Protein AF-A0A4Y7TWC6-F1 (afdb_monomer)

Organism: Coprinellus micaceus (NCBI:txid71717)

Nearest PDB structures (foldseek):
  6ey7-assembly3_C  TM=3.093E-01  e=2.293E-01  Human herpesvirus 5 strain AD169
  7kse-assembly1_A  TM=2.999E-01  e=1.155E+00  Eastern chimpanzee simian foamy virus
  7o24-assembly1_B  TM=1.996E-01  e=4.705E-01  White-tufted-ear marmoset simian foamy virus
  4fcy-assembly1_A  TM=2.490E-01  e=1.559E+00  Muvirus mu
  4ax7-assembly4_D  TM=3.060E-01  e=4.581E+00  Trichoderma reesei

Radius of gyration: 15.98 Å; Cα contacts (8 Å, |Δi|>4): 206; chains: 1; bounding box: 44×40×41 Å

Mean predicted aligned error: 9.39 Å

Foldseek 3Di:
DVLLVDQADDPVLVVLLVVLVPDPDPPCVSCVVSVLVVVCVLLDPPQQKDKDWDDQPDPCCVVDVFDKTKIFMAGNVLRATLEMEIDGDPVLLVPPVSLVVSVVSVVVSCVVRVVRHPDLAYEYQADDDDDDDDDDDDPRHPDHHPDDCNDSVVSVVSSVSSVVSVVSVVD

pLDDT: mean 74.88, std 15.6, range [33.19, 94.44]

Secondary structure (DSSP, 8-state):
-GGGT-SS--HHHHHHHHHHHTS---HHHHHHHHHHHHHHHHH-SSTTEEEEEE----GGGGT-----EEEEEEETTTTEEEEEEEE--GGGTT-HHHHHHHHHHHHHHHHHHHTT--SS----S-----S---------------S-TTSHHHHHHHHHHHHHHHHHH--

Solvent-accessible surface area (backbone atoms only — not comparable to full-atom values): 10456 Å² total; per-residue (Å²): 101,66,48,80,76,50,94,64,78,56,68,73,56,57,52,50,49,58,62,35,73,75,46,96,60,58,71,65,70,45,49,49,64,50,50,52,52,49,50,49,47,60,62,20,87,57,74,59,43,48,81,41,84,48,80,83,87,58,80,58,60,81,78,44,87,71,74,68,52,36,40,36,31,25,36,55,87,78,72,25,50,61,38,47,42,81,44,69,58,80,78,37,76,82,33,71,66,51,45,54,50,50,46,50,53,50,50,55,50,44,65,69,44,48,87,56,31,82,56,95,57,53,56,48,70,66,41,86,92,87,85,84,90,82,93,86,79,82,92,52,76,76,56,75,31,82,53,59,63,89,39,70,68,22,40,55,50,51,44,53,51,53,50,52,48,56,57,66,74,73,110

Sequence (171 aa):
MPFLTDDAWPAGLTTIFEANRSKSLDFENEYRGVYDKLLNYCFGPDFAFYVALQTPLTTQYLEDPDPIVFFAVFDSTSCKPVFFVQVKWDSDVDNAMSRHRADNQVRDQYDIMLEDCPLPRLWDPQAVPHSGWEDFTPTHLEGEWNTDILSQQGFDKMKEVVNDIVNSTRG

Structure (mmCIF, N/CA/C/O backbone):
data_AF-A0A4Y7TWC6-F1
#
_entry.id   AF-A0A4Y7TWC6-F1
#
loop_
_atom_site.group_PDB
_atom_site.id
_atom_site.type_symbol
_atom_site.label_atom_id
_atom_site.label_alt_id
_atom_site.label_comp_id
_atom_site.label_asym_id
_atom_site.label_entity_id
_atom_site.label_seq_id
_atom_site.pdbx_PDB_ins_code
_atom_site.Cartn_x
_atom_site.Cartn_y
_atom_site.Cartn_z
_atom_site.occupancy
_atom_site.B_iso_or_equiv
_atom_site.auth_seq_id
_atom_site.auth_comp_id
_atom_site.auth_asym_id
_atom_site.auth_atom_id
_atom_site.pdbx_PDB_model_num
ATOM 1 N N . MET A 1 1 ? -14.311 -9.702 5.230 1.00 77.88 1 MET A N 1
ATOM 2 C CA . MET A 1 1 ? -13.038 -9.404 4.538 1.00 77.88 1 MET A CA 1
ATOM 3 C C . MET A 1 1 ? -12.307 -10.696 4.125 1.00 77.88 1 MET A C 1
ATOM 5 O O . MET A 1 1 ? -11.705 -11.325 4.988 1.00 77.88 1 MET A O 1
ATOM 9 N N . PRO A 1 2 ? -12.396 -11.121 2.845 1.00 75.62 2 PRO A N 1
ATOM 10 C CA . PRO A 1 2 ? -11.814 -12.379 2.329 1.00 75.62 2 PRO A CA 1
ATOM 11 C C . PRO A 1 2 ? -10.294 -12.507 2.509 1.00 75.62 2 PRO A C 1
ATOM 13 O O . PRO A 1 2 ? -9.800 -13.568 2.873 1.00 75.62 2 PRO A O 1
ATOM 16 N N . PHE A 1 3 ? -9.569 -11.395 2.374 1.00 87.31 3 PHE A N 1
ATOM 17 C CA . PHE A 1 3 ? -8.111 -11.355 2.490 1.00 87.31 3 PHE A CA 1
ATOM 18 C C . PHE A 1 3 ? -7.557 -11.961 3.794 1.00 87.31 3 PHE A C 1
ATOM 20 O O . PHE A 1 3 ? -6.540 -12.651 3.777 1.00 87.31 3 PHE A O 1
ATOM 27 N N . LEU A 1 4 ? -8.242 -11.759 4.927 1.00 85.19 4 LEU A N 1
ATOM 28 C CA . LEU A 1 4 ? -7.802 -12.288 6.225 1.00 85.19 4 LEU A CA 1
ATOM 29 C C . LEU A 1 4 ? -7.920 -13.819 6.328 1.00 85.19 4 LEU A C 1
ATOM 31 O O . LEU A 1 4 ? -7.287 -14.413 7.198 1.00 85.19 4 LEU A O 1
ATOM 35 N N . THR A 1 5 ? -8.721 -14.450 5.465 1.00 89.94 5 THR A N 1
ATOM 36 C CA . THR A 1 5 ? -8.931 -15.906 5.439 1.00 89.94 5 THR A CA 1
ATOM 37 C C . THR A 1 5 ? -8.160 -16.624 4.337 1.00 89.94 5 THR A C 1
ATOM 39 O O . THR A 1 5 ? -8.065 -17.846 4.384 1.00 89.94 5 THR A O 1
ATOM 42 N N . ASP A 1 6 ? -7.631 -15.894 3.357 1.00 91.88 6 ASP A N 1
ATOM 43 C CA . ASP A 1 6 ? -6.875 -16.469 2.243 1.00 91.88 6 ASP A CA 1
ATOM 44 C C . ASP A 1 6 ? -5.430 -16.772 2.660 1.00 91.88 6 ASP A C 1
ATOM 46 O O . ASP A 1 6 ? -4.888 -16.088 3.519 1.00 91.88 6 ASP A O 1
ATOM 50 N N . ASP A 1 7 ? -4.769 -17.760 2.051 1.00 94.44 7 ASP A N 1
ATOM 51 C CA . ASP A 1 7 ? -3.395 -18.168 2.419 1.00 94.44 7 ASP A CA 1
ATOM 52 C C . ASP A 1 7 ? -2.308 -17.644 1.463 1.00 94.44 7 ASP A C 1
ATOM 54 O O . ASP A 1 7 ? -1.116 -17.758 1.748 1.00 94.44 7 ASP A O 1
ATOM 58 N N . ALA A 1 8 ? -2.704 -17.047 0.339 1.00 94.06 8 ALA A N 1
ATOM 59 C CA . ALA A 1 8 ? -1.807 -16.443 -0.642 1.00 94.06 8 ALA A CA 1
ATOM 60 C C . ALA A 1 8 ? -2.536 -15.371 -1.467 1.00 94.06 8 ALA A C 1
ATOM 62 O O . ALA A 1 8 ? -3.767 -15.262 -1.431 1.00 94.06 8 ALA A O 1
ATOM 63 N N . TRP A 1 9 ? -1.784 -14.611 -2.270 1.00 93.19 9 TRP A N 1
ATOM 64 C CA . TRP A 1 9 ? -2.376 -13.720 -3.266 1.00 93.19 9 TRP A CA 1
ATOM 65 C C . TRP A 1 9 ? -3.252 -14.501 -4.261 1.00 93.19 9 TRP A C 1
ATOM 67 O O . TRP A 1 9 ? -2.836 -15.558 -4.748 1.00 93.19 9 TRP A O 1
ATOM 77 N N . PRO A 1 10 ? -4.440 -13.989 -4.637 1.00 93.06 10 PRO A N 1
ATOM 78 C CA . PRO A 1 10 ? -5.240 -14.603 -5.684 1.00 93.06 10 PRO A CA 1
ATOM 79 C C . PRO A 1 10 ? -4.457 -14.606 -6.992 1.00 93.06 10 PRO A C 1
ATOM 81 O O . PRO A 1 10 ? -3.939 -13.567 -7.397 1.00 93.06 10 PRO A O 1
ATOM 84 N N . ALA A 1 11 ? -4.455 -15.729 -7.713 1.00 91.75 11 ALA A N 1
ATOM 85 C CA . ALA A 1 11 ? -3.732 -15.842 -8.984 1.00 91.75 11 ALA A CA 1
ATOM 86 C C . ALA A 1 11 ? -4.083 -14.708 -9.968 1.00 91.75 11 ALA A C 1
ATOM 88 O O . ALA A 1 11 ? -3.211 -14.164 -10.638 1.00 91.75 11 ALA A O 1
ATOM 89 N N . GLY A 1 12 ? -5.356 -14.294 -10.001 1.00 90.25 12 GLY A N 1
ATOM 90 C CA . GLY A 1 12 ? -5.808 -13.187 -10.844 1.00 90.25 12 GLY A CA 1
ATOM 91 C C . GLY A 1 12 ? -5.192 -11.830 -10.486 1.00 90.25 12 GLY A C 1
ATOM 92 O O . GLY A 1 12 ? -5.049 -10.995 -11.373 1.00 90.25 12 GLY A O 1
ATOM 93 N N . LEU A 1 13 ? -4.814 -11.603 -9.224 1.00 89.62 13 LEU A N 1
ATOM 94 C CA . LEU A 1 13 ? -4.099 -10.396 -8.813 1.00 89.62 13 LEU A CA 1
ATOM 95 C C . LEU A 1 13 ? -2.677 -10.412 -9.389 1.00 89.62 13 LEU A C 1
ATOM 97 O O . LEU A 1 13 ? -2.294 -9.478 -10.089 1.00 89.62 13 LEU A O 1
ATOM 101 N N . THR A 1 14 ? -1.938 -11.504 -9.188 1.00 88.31 14 THR A N 1
ATOM 102 C CA . THR A 1 14 ? -0.564 -11.662 -9.689 1.00 88.31 14 THR A CA 1
ATOM 103 C C . THR A 1 14 ? -0.502 -11.547 -11.215 1.00 88.31 14 THR A C 1
ATOM 105 O O . THR A 1 14 ? 0.304 -10.787 -11.746 1.00 88.31 14 THR A O 1
ATOM 108 N N . THR A 1 15 ? -1.436 -12.189 -11.930 1.00 90.25 15 THR A N 1
ATOM 109 C CA . THR A 1 15 ? -1.544 -12.086 -13.397 1.00 90.25 15 THR A CA 1
ATOM 110 C C . THR A 1 15 ? -1.755 -10.646 -13.872 1.00 90.25 15 THR A C 1
ATOM 112 O O . THR A 1 15 ? -1.249 -10.263 -14.924 1.00 90.25 15 THR A O 1
ATOM 115 N N . ILE A 1 16 ? -2.500 -9.824 -13.127 1.00 88.94 16 ILE A N 1
ATOM 116 C CA . ILE A 1 16 ? -2.742 -8.423 -13.498 1.00 88.94 16 ILE A CA 1
ATOM 117 C C . ILE A 1 16 ? -1.476 -7.578 -13.337 1.00 88.94 16 ILE A C 1
ATOM 119 O O . ILE A 1 16 ? -1.220 -6.726 -14.190 1.00 88.94 16 ILE A O 1
ATOM 123 N N . PHE A 1 17 ? -0.682 -7.812 -12.291 1.00 88.06 17 PHE A N 1
ATOM 124 C CA . PH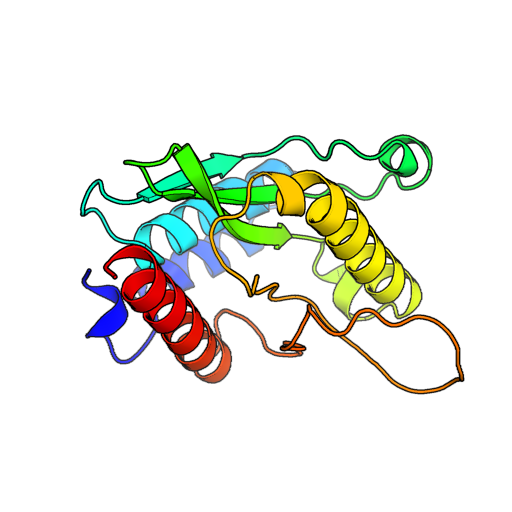E A 1 17 ? 0.607 -7.138 -12.119 1.00 88.06 17 PHE A CA 1
ATOM 125 C C . PHE A 1 17 ? 1.578 -7.506 -13.249 1.00 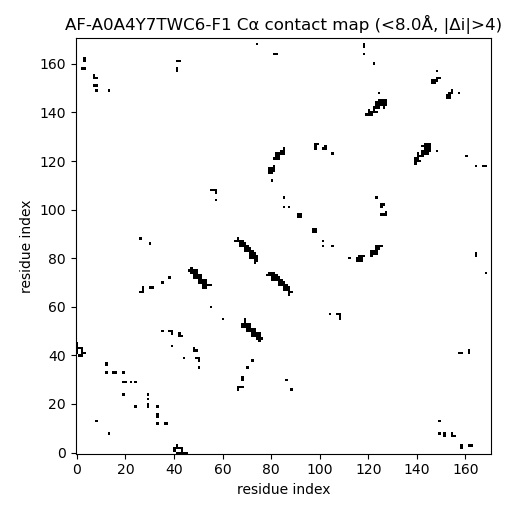88.06 17 PHE A C 1
ATOM 127 O O . PHE A 1 17 ? 2.129 -6.620 -13.899 1.00 88.06 17 PHE A O 1
ATOM 134 N N . GLU A 1 18 ? 1.710 -8.794 -13.569 1.00 86.62 18 GLU A N 1
ATOM 135 C CA . GLU A 1 18 ? 2.550 -9.271 -14.679 1.00 86.62 18 GLU A CA 1
ATOM 136 C C . GLU A 1 18 ? 2.095 -8.715 -16.044 1.00 86.62 18 GLU A C 1
ATOM 138 O O . GLU A 1 18 ? 2.902 -8.268 -16.867 1.00 86.62 18 GLU A O 1
ATOM 143 N N . ALA A 1 19 ? 0.783 -8.687 -16.290 1.00 86.75 19 ALA A N 1
ATOM 144 C CA . ALA A 1 19 ? 0.215 -8.168 -17.531 1.00 86.75 19 ALA A CA 1
ATOM 145 C C . ALA A 1 19 ? 0.352 -6.643 -17.681 1.00 86.75 19 ALA A C 1
ATOM 147 O O . ALA A 1 19 ? 0.329 -6.156 -18.811 1.00 86.75 19 ALA A O 1
ATOM 148 N N . ASN A 1 20 ? 0.458 -5.882 -16.586 1.00 84.00 20 ASN A N 1
ATO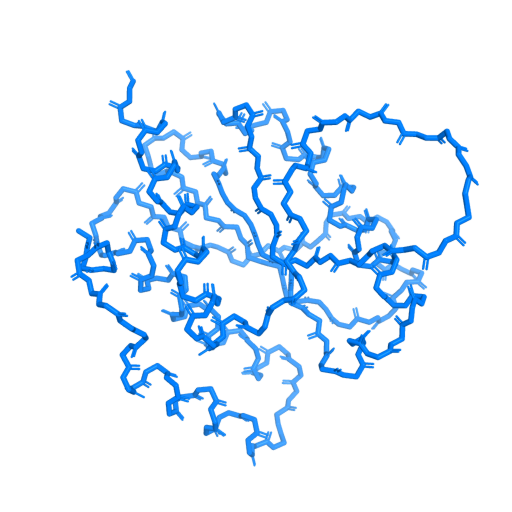M 149 C CA . ASN A 1 20 ? 0.717 -4.440 -16.653 1.00 84.00 20 ASN A CA 1
ATOM 150 C C . ASN A 1 20 ? 2.204 -4.138 -16.831 1.00 84.00 20 ASN A C 1
ATOM 152 O O . ASN A 1 20 ? 2.524 -3.380 -17.739 1.00 84.00 20 ASN A O 1
ATOM 156 N N . ARG A 1 21 ? 3.099 -4.820 -16.100 1.00 81.31 21 ARG A N 1
ATOM 157 C CA . ARG A 1 21 ? 4.562 -4.684 -16.263 1.00 81.31 21 ARG A CA 1
ATOM 158 C C . ARG A 1 21 ? 5.054 -4.988 -17.683 1.00 81.31 21 ARG A C 1
ATOM 160 O O . ARG A 1 21 ? 6.071 -4.475 -18.131 1.00 81.31 21 ARG A O 1
ATOM 167 N N . SER A 1 22 ? 4.345 -5.852 -18.414 1.00 79.12 22 SER A N 1
ATOM 168 C CA . SER A 1 22 ? 4.678 -6.180 -19.811 1.00 79.12 22 SER A CA 1
ATOM 169 C C . SER A 1 22 ? 4.221 -5.130 -20.832 1.00 79.12 22 SER A C 1
ATOM 171 O O . SER A 1 22 ? 4.556 -5.240 -22.015 1.00 79.12 22 SER A O 1
ATOM 173 N N . LYS A 1 23 ? 3.468 -4.108 -20.412 1.00 80.88 23 LYS A N 1
ATOM 174 C CA . LYS A 1 23 ? 3.025 -3.006 -21.270 1.00 80.88 23 LYS A CA 1
ATOM 175 C C . LYS A 1 23 ? 3.897 -1.780 -21.019 1.00 80.88 23 LYS A C 1
ATOM 177 O O . LYS A 1 23 ? 4.138 -1.410 -19.883 1.00 80.88 23 LYS A O 1
ATOM 182 N N . SER A 1 24 ? 4.295 -1.093 -22.087 1.00 73.31 24 SER A N 1
ATOM 183 C CA . SER A 1 24 ? 4.908 0.235 -21.975 1.00 73.31 24 SER A CA 1
ATOM 184 C C . SER A 1 24 ? 3.803 1.276 -21.770 1.00 73.31 24 SER A C 1
ATOM 186 O O . SER A 1 24 ? 3.311 1.873 -22.728 1.00 73.31 24 SER A O 1
ATOM 188 N N . LEU A 1 25 ? 3.344 1.399 -20.527 1.00 74.25 25 LEU A N 1
ATOM 189 C CA . LEU A 1 25 ? 2.444 2.460 -20.079 1.00 74.25 25 LEU A CA 1
ATOM 190 C C . LEU A 1 25 ? 3.266 3.600 -19.465 1.00 74.25 25 LEU A C 1
ATOM 192 O O . LEU A 1 25 ? 4.461 3.451 -19.212 1.00 74.25 25 LEU A O 1
ATOM 196 N N . ASP A 1 26 ? 2.638 4.756 -19.258 1.00 80.25 26 ASP A N 1
ATOM 197 C CA . ASP A 1 26 ? 3.209 5.741 -18.341 1.00 80.25 26 ASP A CA 1
ATOM 198 C C . ASP A 1 26 ? 3.085 5.244 -16.888 1.00 80.25 26 ASP A C 1
ATOM 200 O O . ASP A 1 26 ? 2.305 4.336 -16.585 1.00 80.25 26 ASP A O 1
ATOM 204 N N . PHE A 1 27 ? 3.876 5.842 -15.994 1.00 73.31 27 PHE A N 1
ATOM 205 C CA . PHE A 1 27 ? 3.970 5.427 -14.595 1.00 73.31 27 PHE A CA 1
ATOM 206 C C . PHE A 1 27 ? 2.604 5.341 -13.907 1.00 73.31 27 PHE A C 1
ATOM 208 O O . PHE A 1 27 ? 2.261 4.337 -13.286 1.00 73.31 27 PHE A O 1
ATOM 215 N N . GLU A 1 28 ? 1.797 6.397 -14.029 1.00 74.31 28 GLU A N 1
ATOM 216 C CA . GLU A 1 28 ? 0.512 6.450 -13.344 1.00 74.31 28 GLU A CA 1
ATOM 217 C C . GLU A 1 28 ? -0.398 5.320 -13.834 1.00 74.31 28 GLU A C 1
ATOM 219 O O . GLU A 1 28 ? -0.989 4.622 -13.015 1.00 74.31 28 GLU A O 1
ATOM 224 N N . ASN A 1 29 ? -0.471 5.062 -15.142 1.00 77.00 29 ASN A N 1
ATOM 225 C CA . ASN A 1 29 ? -1.319 3.996 -15.666 1.00 77.00 29 ASN A CA 1
ATOM 226 C C . ASN A 1 29 ? -0.797 2.589 -15.337 1.00 77.00 29 ASN A C 1
ATOM 228 O O . ASN A 1 29 ? -1.611 1.677 -15.178 1.00 77.00 29 ASN A O 1
ATOM 232 N N . GLU A 1 30 ? 0.520 2.404 -15.219 1.00 79.88 30 GLU A N 1
ATOM 233 C CA . GLU A 1 30 ? 1.121 1.119 -14.847 1.00 79.88 30 GLU A CA 1
ATOM 234 C C . GLU A 1 30 ? 0.768 0.726 -13.407 1.00 79.88 30 GLU A C 1
ATOM 236 O O . GLU A 1 30 ? 0.316 -0.396 -13.156 1.00 79.88 30 GLU A O 1
ATOM 241 N N . TYR A 1 31 ? 0.914 1.663 -12.468 1.00 82.38 31 TYR A N 1
ATOM 242 C CA . TYR A 1 31 ? 0.812 1.369 -11.041 1.00 82.38 31 TYR A CA 1
ATOM 243 C C . TYR A 1 31 ? -0.574 1.655 -10.459 1.00 82.38 31 TYR A C 1
ATOM 245 O O . TYR A 1 31 ? -1.036 0.926 -9.579 1.00 82.38 31 TYR A O 1
ATOM 253 N N . ARG A 1 32 ? -1.303 2.657 -10.963 1.00 85.19 32 ARG A N 1
ATOM 254 C CA . ARG A 1 32 ? -2.570 3.082 -10.352 1.00 85.19 32 ARG A CA 1
ATOM 255 C C . ARG A 1 32 ? -3.617 1.975 -10.345 1.00 85.19 32 ARG A C 1
ATOM 257 O O . ARG A 1 32 ? -4.200 1.682 -9.307 1.00 85.19 32 ARG A O 1
ATOM 264 N N . GLY A 1 33 ? -3.861 1.348 -11.494 1.00 86.62 33 GLY A N 1
ATOM 265 C CA . GLY A 1 33 ? -4.918 0.340 -11.610 1.00 86.62 33 GLY A CA 1
ATOM 266 C C . GLY A 1 33 ? -4.632 -0.930 -10.806 1.00 86.62 33 GLY A C 1
ATOM 267 O O . GLY A 1 33 ? -5.549 -1.536 -10.251 1.00 86.62 33 GLY A O 1
ATOM 268 N N . VAL A 1 34 ? -3.364 -1.342 -10.732 1.00 89.50 34 VAL A N 1
ATOM 269 C CA . VAL A 1 34 ? -2.977 -2.585 -10.050 1.00 89.50 34 VAL A CA 1
ATOM 270 C C . VAL A 1 34 ? -2.938 -2.417 -8.533 1.00 89.50 34 VAL A C 1
ATOM 272 O O . VAL A 1 34 ? -3.440 -3.289 -7.822 1.00 89.50 34 VAL A O 1
ATOM 275 N N . TYR A 1 35 ? -2.447 -1.276 -8.036 1.00 90.19 35 TYR A N 1
ATOM 276 C CA . TYR A 1 35 ? -2.430 -0.975 -6.603 1.00 90.19 35 TYR A CA 1
ATOM 277 C C . TYR A 1 35 ? -3.817 -0.638 -6.057 1.00 90.19 35 TYR A C 1
ATOM 279 O O . TYR A 1 35 ? -4.156 -1.108 -4.974 1.00 90.19 35 TYR A O 1
ATOM 287 N N . ASP A 1 36 ? -4.664 0.067 -6.815 1.00 89.75 36 ASP A N 1
ATOM 288 C CA . ASP A 1 36 ? -6.071 0.257 -6.441 1.00 89.75 36 ASP A CA 1
ATOM 289 C C . ASP A 1 36 ? -6.761 -1.099 -6.222 1.00 89.75 36 ASP A C 1
ATOM 291 O O . ASP A 1 36 ? -7.390 -1.340 -5.191 1.00 89.75 36 ASP A O 1
ATOM 295 N N . LYS A 1 37 ? -6.560 -2.047 -7.144 1.00 90.62 37 LYS A N 1
ATOM 296 C CA . LYS A 1 37 ? -7.143 -3.387 -7.036 1.00 90.62 37 LYS A CA 1
ATOM 297 C C . LYS A 1 37 ? -6.574 -4.200 -5.871 1.00 90.62 37 LYS A C 1
ATOM 299 O O . LYS A 1 37 ? -7.333 -4.913 -5.215 1.00 90.62 37 LYS A O 1
ATOM 304 N N . LEU A 1 38 ? -5.270 -4.094 -5.614 1.00 91.81 38 LEU A N 1
ATOM 305 C CA . LEU A 1 38 ? -4.609 -4.713 -4.464 1.00 91.81 38 LEU A CA 1
ATOM 306 C C . LEU A 1 38 ? -5.199 -4.205 -3.147 1.00 91.81 38 LEU A C 1
ATOM 308 O O . LEU A 1 38 ? -5.628 -5.008 -2.324 1.00 91.81 38 LEU A O 1
ATOM 312 N N . LEU A 1 39 ? -5.274 -2.887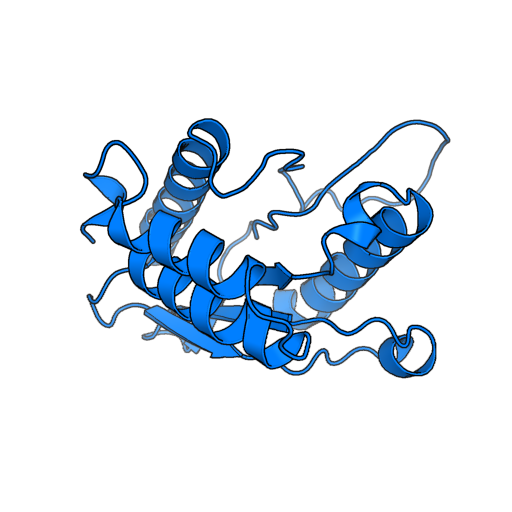 -2.965 1.00 91.69 39 LEU A N 1
ATOM 313 C CA . LEU A 1 39 ? -5.771 -2.293 -1.726 1.00 91.69 39 LEU A CA 1
ATOM 314 C C . LEU A 1 39 ? -7.255 -2.609 -1.504 1.00 91.69 39 LEU A C 1
ATOM 316 O O . LEU A 1 39 ? -7.636 -3.000 -0.403 1.00 91.69 39 LEU A O 1
ATOM 320 N N . ASN A 1 40 ? -8.083 -2.547 -2.552 1.00 91.19 40 ASN A N 1
ATOM 321 C CA . ASN A 1 40 ? -9.493 -2.943 -2.459 1.00 91.19 40 ASN A CA 1
ATOM 322 C C . ASN A 1 40 ? -9.671 -4.439 -2.135 1.00 91.19 40 ASN A C 1
ATOM 324 O O . ASN A 1 40 ? -10.631 -4.820 -1.467 1.00 91.19 40 ASN A O 1
ATOM 328 N N . TYR A 1 41 ? -8.754 -5.303 -2.576 1.00 91.81 41 TYR A N 1
ATOM 329 C CA . TYR A 1 41 ? -8.753 -6.706 -2.165 1.00 91.81 41 TYR A CA 1
ATOM 330 C C . TYR A 1 41 ? -8.382 -6.860 -0.682 1.00 91.81 41 TYR A C 1
ATOM 332 O O . TYR A 1 41 ? -9.094 -7.551 0.050 1.00 91.81 41 TYR A O 1
ATOM 340 N N . CYS A 1 42 ? -7.327 -6.173 -0.232 1.00 91.12 42 CYS A N 1
ATOM 341 C CA . CYS A 1 42 ? -6.842 -6.214 1.147 1.00 91.12 42 CYS A CA 1
ATOM 342 C C . CYS A 1 42 ? -7.890 -5.736 2.159 1.00 91.12 42 CYS A C 1
ATOM 344 O O . CYS A 1 42 ? -8.190 -6.453 3.108 1.00 91.12 42 CYS A O 1
ATOM 346 N N . PHE A 1 43 ? -8.477 -4.557 1.940 1.00 8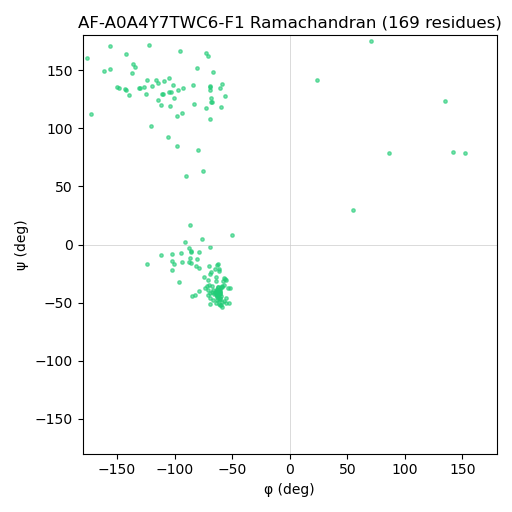8.94 43 PHE A N 1
ATOM 347 C CA . PHE A 1 43 ? -9.448 -3.942 2.856 1.00 88.94 43 PHE A CA 1
ATOM 348 C C . PHE A 1 43 ? -10.898 -4.380 2.592 1.00 88.94 43 PHE A C 1
ATOM 350 O O . PHE A 1 43 ? -11.802 -4.074 3.368 1.00 88.94 43 PHE A O 1
ATOM 357 N N . GLY A 1 44 ? -11.105 -5.193 1.554 1.00 80.75 44 GLY A N 1
ATOM 358 C CA . GLY A 1 44 ? -12.350 -5.889 1.261 1.00 80.75 44 GLY A CA 1
ATOM 359 C C . GLY A 1 44 ? -13.508 -5.002 0.783 1.00 80.75 44 GLY A C 1
ATOM 360 O O . GLY A 1 44 ? -13.417 -3.781 0.749 1.00 80.75 44 GLY A O 1
ATOM 361 N N . PRO A 1 45 ? -14.636 -5.634 0.411 1.00 70.06 45 PRO A N 1
ATOM 362 C CA . PRO A 1 45 ? -15.831 -4.945 -0.086 1.00 70.06 45 PRO A CA 1
ATOM 363 C C . PRO A 1 45 ? -16.768 -4.475 1.034 1.00 70.06 45 PRO A C 1
ATOM 365 O O . PRO A 1 45 ? -17.803 -3.863 0.767 1.00 70.06 45 PRO A O 1
ATOM 368 N N . ASP A 1 46 ? -16.461 -4.833 2.280 1.00 70.69 46 ASP A N 1
ATOM 369 C CA . ASP A 1 46 ? -17.245 -4.427 3.431 1.00 70.69 46 ASP A CA 1
ATOM 370 C C . ASP A 1 46 ? -16.998 -2.918 3.564 1.00 70.69 46 ASP A C 1
ATOM 372 O O . ASP A 1 46 ? -15.883 -2.536 3.898 1.00 70.69 46 ASP A O 1
ATOM 376 N N . PHE A 1 47 ? -17.999 -2.085 3.237 1.00 71.50 47 PHE A N 1
ATOM 377 C CA . PHE A 1 47 ? -17.967 -0.610 3.088 1.00 71.50 47 PHE A CA 1
ATOM 378 C C . PHE A 1 47 ? -17.343 0.204 4.245 1.00 71.50 47 PHE A C 1
ATOM 380 O O . PHE A 1 47 ? -17.442 1.423 4.234 1.00 71.50 47 PHE A O 1
ATOM 387 N N . ALA A 1 48 ? -16.731 -0.450 5.229 1.00 84.38 48 ALA A N 1
ATOM 388 C CA . ALA A 1 48 ? -15.944 0.104 6.318 1.00 84.38 48 ALA A CA 1
ATOM 389 C C . ALA A 1 48 ? -14.697 0.876 5.858 1.00 84.38 48 ALA A C 1
ATOM 391 O O . ALA A 1 48 ? -14.209 1.711 6.610 1.00 84.38 48 ALA A O 1
ATOM 392 N N . PHE A 1 49 ? -14.176 0.619 4.654 1.00 89.50 49 PHE A N 1
ATOM 393 C CA . PHE A 1 49 ? -12.995 1.313 4.141 1.00 89.50 49 PHE A CA 1
ATOM 394 C C . PHE A 1 49 ? -13.184 1.772 2.698 1.00 89.50 49 PHE A C 1
ATOM 396 O O . PHE A 1 49 ? -13.915 1.152 1.926 1.00 89.50 49 PHE A O 1
ATOM 403 N N . TYR A 1 50 ? -12.485 2.842 2.321 1.00 90.25 50 TYR A N 1
ATOM 404 C CA . TYR A 1 50 ? -12.334 3.237 0.922 1.00 90.25 50 TYR A CA 1
ATOM 405 C C . TYR A 1 50 ? -10.896 3.651 0.609 1.00 90.25 50 TYR A C 1
ATOM 407 O O . TYR A 1 50 ? -10.187 4.200 1.453 1.00 90.25 50 TYR A O 1
ATOM 415 N N . VAL A 1 51 ? -10.476 3.382 -0.626 1.00 90.69 51 VAL A N 1
ATOM 416 C CA . VAL A 1 51 ? -9.158 3.741 -1.158 1.00 90.69 51 VAL A CA 1
ATOM 417 C C . VAL A 1 51 ? -9.287 5.042 -1.945 1.00 90.69 51 VAL A C 1
ATOM 419 O O . VAL A 1 51 ? -10.193 5.188 -2.766 1.00 90.69 51 VAL A O 1
ATOM 422 N N . ALA A 1 52 ? -8.385 5.990 -1.714 1.00 89.19 52 ALA A N 1
ATOM 423 C CA . ALA A 1 52 ? -8.319 7.231 -2.472 1.00 89.19 52 ALA A CA 1
ATOM 424 C C . ALA A 1 52 ? -6.893 7.496 -2.954 1.00 89.19 52 ALA A C 1
ATOM 426 O O . ALA A 1 52 ? -5.933 7.392 -2.188 1.00 89.19 52 ALA A O 1
ATOM 427 N N . LEU A 1 53 ? -6.778 7.888 -4.224 1.00 86.38 53 LEU A N 1
ATOM 428 C CA . LEU A 1 53 ? -5.551 8.464 -4.753 1.00 86.38 53 LEU A CA 1
ATOM 429 C C . LEU A 1 53 ? -5.353 9.840 -4.121 1.00 86.38 53 LEU A C 1
ATOM 431 O O . LEU A 1 53 ? -6.280 10.648 -4.068 1.00 86.38 53 LEU A O 1
ATOM 435 N N . GLN A 1 54 ? -4.145 10.092 -3.653 1.00 81.56 54 GLN A N 1
ATOM 436 C CA . GLN A 1 54 ? -3.776 11.317 -2.976 1.00 81.56 54 GLN A CA 1
ATOM 437 C C . GLN A 1 54 ? -2.760 12.077 -3.820 1.00 81.56 54 GLN A C 1
ATOM 439 O O . GLN A 1 54 ? -1.843 11.494 -4.401 1.00 81.56 54 GLN A O 1
ATOM 444 N N . THR A 1 55 ? -2.923 13.396 -3.880 1.00 74.44 55 THR A N 1
ATOM 445 C CA . THR 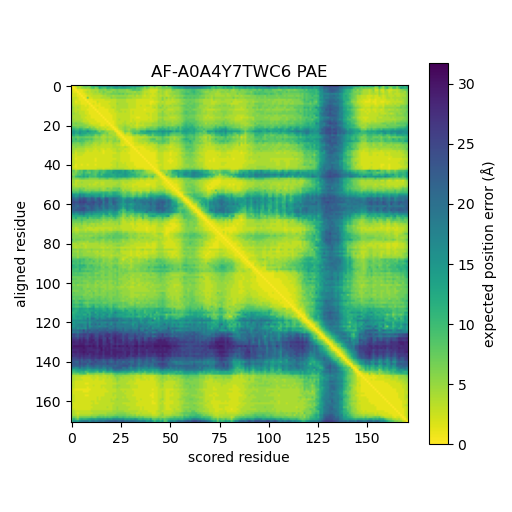A 1 55 ? -1.880 14.266 -4.416 1.00 74.44 55 THR A CA 1
ATOM 446 C C . THR A 1 55 ? -0.890 14.537 -3.288 1.00 74.44 55 THR A C 1
ATOM 448 O O . THR A 1 55 ? -1.311 15.053 -2.253 1.00 74.44 55 THR A O 1
ATOM 451 N N . PRO A 1 56 ? 0.393 14.186 -3.442 1.00 66.88 56 PRO A N 1
ATOM 452 C CA . PRO A 1 56 ? 1.408 14.509 -2.446 1.00 66.88 56 PRO A CA 1
ATOM 453 C C . PRO A 1 56 ? 1.429 16.019 -2.199 1.00 66.88 56 PRO A C 1
ATOM 455 O O . PRO A 1 56 ? 1.462 16.822 -3.132 1.00 66.88 56 PRO A O 1
ATOM 458 N N . LEU A 1 57 ? 1.333 16.399 -0.925 1.00 62.34 57 LEU A N 1
ATOM 459 C CA . LEU A 1 57 ? 1.130 17.789 -0.501 1.00 62.34 57 LEU A CA 1
ATOM 460 C C . LEU A 1 57 ? 2.455 18.529 -0.257 1.00 62.34 57 LEU A C 1
ATOM 462 O O . LEU A 1 57 ? 2.454 19.692 0.148 1.00 62.34 57 LEU A O 1
ATOM 466 N N . THR A 1 58 ? 3.590 17.869 -0.486 1.00 60.06 58 THR A N 1
ATOM 467 C CA . THR A 1 58 ? 4.912 18.385 -0.142 1.00 60.06 58 THR A CA 1
ATOM 468 C C . THR A 1 58 ? 5.465 19.320 -1.216 1.00 60.06 58 THR A C 1
ATOM 470 O O . THR A 1 58 ? 5.431 19.048 -2.415 1.00 60.06 58 THR A O 1
ATOM 473 N N . THR A 1 59 ? 6.065 20.432 -0.785 1.00 52.97 59 THR A N 1
ATOM 474 C CA . THR A 1 59 ? 6.810 21.358 -1.659 1.00 52.97 59 THR A CA 1
ATOM 475 C C . THR A 1 59 ? 8.028 20.707 -2.322 1.00 52.97 59 THR A C 1
ATOM 477 O O . THR A 1 59 ? 8.515 21.221 -3.327 1.00 52.97 59 THR A O 1
ATOM 480 N N . GLN A 1 60 ? 8.486 19.559 -1.807 1.00 52.91 60 GLN A N 1
ATOM 481 C CA . GLN A 1 60 ? 9.551 18.739 -2.396 1.00 52.91 60 GLN A CA 1
ATOM 482 C C . GLN A 1 60 ? 9.198 18.175 -3.780 1.00 52.91 60 GLN A C 1
ATOM 484 O O . GLN A 1 60 ? 10.107 17.834 -4.529 1.00 52.91 60 GLN A O 1
ATOM 489 N N . TYR A 1 61 ? 7.920 18.145 -4.175 1.00 53.09 61 TYR A N 1
ATOM 490 C CA . TYR A 1 61 ? 7.517 17.737 -5.530 1.00 53.09 61 TYR A CA 1
ATOM 491 C C . TYR A 1 61 ? 8.085 18.636 -6.639 1.00 53.09 61 TYR A C 1
ATOM 493 O O . TYR A 1 61 ? 8.159 18.241 -7.798 1.00 53.09 61 TYR A O 1
ATOM 501 N N . LEU A 1 62 ? 8.480 19.867 -6.298 1.00 53.84 62 LEU A N 1
ATOM 502 C CA . LEU A 1 62 ? 9.158 20.767 -7.232 1.00 53.84 62 LEU A CA 1
ATOM 503 C C . LEU A 1 62 ? 10.660 20.468 -7.357 1.00 53.84 62 LEU A C 1
ATOM 505 O O . LEU A 1 62 ? 11.280 20.900 -8.328 1.00 53.84 62 LEU A O 1
ATOM 509 N N . GLU A 1 63 ? 11.241 19.751 -6.392 1.00 55.62 63 GLU A N 1
ATOM 510 C CA . GLU A 1 63 ? 12.669 19.416 -6.341 1.00 55.62 63 GLU A CA 1
ATOM 511 C C . GLU A 1 63 ? 12.959 17.970 -6.775 1.00 55.62 63 GLU A C 1
ATOM 513 O O . GLU A 1 63 ? 14.074 17.686 -7.217 1.00 55.62 63 GLU A O 1
ATOM 518 N N . ASP A 1 64 ? 11.962 17.081 -6.708 1.00 61.91 64 ASP A N 1
ATOM 519 C CA . ASP A 1 64 ? 12.059 15.675 -7.105 1.00 61.91 64 ASP A CA 1
ATOM 520 C C . ASP A 1 64 ? 11.041 15.373 -8.225 1.00 61.91 64 ASP A C 1
ATOM 522 O O . ASP A 1 64 ? 9.848 15.247 -7.955 1.00 61.91 64 ASP A O 1
ATOM 526 N N . PRO A 1 65 ? 11.470 15.293 -9.500 1.00 58.91 65 PRO A N 1
ATOM 527 C CA . PRO A 1 65 ? 10.579 15.043 -10.636 1.00 58.91 65 PRO A CA 1
ATOM 528 C C . PRO A 1 65 ? 10.134 13.576 -10.748 1.00 58.91 65 PRO A C 1
ATOM 530 O O . PRO A 1 65 ? 9.490 13.213 -11.737 1.00 58.91 65 PRO A O 1
ATOM 533 N N . ASP A 1 66 ? 10.509 12.729 -9.788 1.00 67.12 66 ASP A N 1
ATOM 534 C CA . ASP A 1 66 ? 10.195 11.310 -9.819 1.00 67.12 66 ASP A CA 1
ATOM 535 C C . ASP A 1 66 ? 8.682 11.121 -9.651 1.00 67.12 66 ASP A C 1
ATOM 537 O O . ASP A 1 66 ? 8.090 11.596 -8.675 1.00 67.12 66 ASP A O 1
ATOM 541 N N . PRO A 1 67 ? 8.014 10.457 -10.608 1.00 64.81 67 PRO A N 1
ATOM 542 C CA . PRO A 1 67 ? 6.583 10.266 -10.523 1.00 64.81 67 PRO A CA 1
ATOM 543 C C . PRO A 1 67 ? 6.284 9.301 -9.374 1.00 64.81 67 PRO A C 1
ATOM 545 O O . PRO A 1 67 ? 6.941 8.276 -9.201 1.00 64.81 67 PRO A O 1
ATOM 548 N N . ILE A 1 68 ? 5.284 9.656 -8.574 1.00 76.12 68 ILE A N 1
ATOM 549 C CA . ILE A 1 68 ? 4.883 8.905 -7.387 1.00 76.12 68 ILE A CA 1
ATOM 550 C C . ILE A 1 68 ? 3.374 8.714 -7.433 1.00 76.12 68 ILE A C 1
ATOM 552 O O . ILE A 1 68 ? 2.631 9.665 -7.675 1.00 76.12 68 ILE A O 1
ATOM 556 N N . VAL A 1 69 ? 2.915 7.494 -7.152 1.00 76.94 69 VAL A N 1
ATOM 557 C CA . VAL A 1 69 ? 1.497 7.226 -6.906 1.00 76.94 69 VAL A CA 1
ATOM 558 C C . VAL A 1 69 ? 1.325 7.043 -5.408 1.00 76.94 69 VAL A C 1
ATOM 560 O O . VAL A 1 69 ? 1.932 6.152 -4.816 1.00 76.94 69 VAL A O 1
ATOM 563 N N . PHE A 1 70 ? 0.512 7.898 -4.794 1.00 82.06 70 PHE A N 1
ATOM 564 C CA . PHE A 1 70 ? 0.241 7.853 -3.363 1.00 82.06 70 PHE A CA 1
ATOM 565 C C . PHE A 1 70 ? -1.213 7.442 -3.130 1.00 82.06 70 PHE A C 1
ATOM 567 O O . PHE A 1 70 ? -2.139 8.103 -3.602 1.00 82.06 70 PHE A O 1
ATOM 574 N N . PHE A 1 71 ? -1.421 6.336 -2.425 1.00 85.19 71 PHE A N 1
ATOM 575 C CA . PHE A 1 71 ? -2.747 5.879 -2.021 1.00 85.19 71 PHE A CA 1
ATOM 576 C C . PHE A 1 71 ? -2.914 6.052 -0.524 1.00 85.19 71 PHE A C 1
ATOM 578 O O . PHE A 1 71 ? -2.007 5.732 0.232 1.00 85.19 71 PHE A O 1
ATOM 585 N N . ALA A 1 72 ? -4.102 6.462 -0.098 1.00 86.31 72 ALA A N 1
ATOM 586 C CA . ALA A 1 72 ? -4.510 6.387 1.295 1.00 86.31 72 ALA A CA 1
ATOM 587 C C . ALA A 1 72 ? -5.809 5.589 1.415 1.00 86.31 72 ALA A C 1
ATOM 589 O O . ALA A 1 72 ? -6.703 5.682 0.570 1.00 86.31 72 ALA A O 1
ATOM 590 N N . VAL A 1 73 ? -5.898 4.796 2.474 1.00 87.88 73 VAL A N 1
ATOM 591 C CA . VAL A 1 73 ? -7.093 4.060 2.872 1.00 87.88 73 VAL A CA 1
ATOM 592 C C . VAL A 1 73 ? -7.692 4.777 4.061 1.00 87.88 73 VAL A C 1
ATOM 594 O O . VAL A 1 73 ? -6.991 5.094 5.023 1.00 87.88 73 VAL A O 1
ATOM 597 N N . PHE A 1 74 ? -8.991 5.021 3.991 1.00 88.06 74 PHE A N 1
ATOM 598 C CA . PHE A 1 74 ? -9.739 5.725 5.016 1.00 88.06 74 PHE A CA 1
ATOM 599 C C . PHE A 1 74 ? -10.768 4.798 5.633 1.00 88.06 74 PHE A C 1
ATOM 601 O O . PHE A 1 74 ? -11.413 4.024 4.924 1.00 88.06 74 PHE A O 1
ATOM 608 N N . ASP A 1 75 ? -10.951 4.921 6.943 1.00 86.88 75 ASP A N 1
ATOM 609 C CA . ASP A 1 75 ? -12.132 4.386 7.607 1.00 86.88 75 ASP A CA 1
ATOM 610 C C . ASP A 1 75 ? -13.362 5.196 7.169 1.00 86.88 75 ASP A C 1
ATOM 612 O O . ASP A 1 75 ? -13.390 6.426 7.256 1.00 86.88 75 ASP A O 1
ATOM 616 N N . SER A 1 76 ? -14.392 4.511 6.679 1.00 86.38 76 SER A N 1
ATOM 617 C CA . SER A 1 76 ? -15.587 5.131 6.100 1.00 86.38 76 SER A CA 1
ATOM 618 C C . SER A 1 76 ? -16.441 5.871 7.126 1.00 86.38 76 SER A C 1
ATOM 620 O O . SER A 1 76 ? -17.254 6.714 6.758 1.00 86.38 76 SER A O 1
ATOM 622 N N . THR A 1 77 ? -16.329 5.498 8.402 1.00 84.56 77 THR A N 1
ATOM 623 C CA . THR A 1 77 ? -17.184 6.016 9.474 1.00 84.56 77 THR A CA 1
ATOM 624 C C . THR A 1 77 ? -16.639 7.334 10.004 1.00 84.56 77 THR A C 1
ATOM 626 O O . THR A 1 77 ? -17.385 8.288 10.214 1.00 84.56 77 THR A O 1
ATOM 629 N N . SER A 1 78 ? -15.329 7.383 10.219 1.00 84.56 78 SER A N 1
ATOM 630 C CA . SER A 1 78 ? -14.610 8.536 10.751 1.00 84.56 78 SER A CA 1
ATOM 631 C C . SER A 1 78 ? -14.040 9.446 9.662 1.00 84.56 78 SER A C 1
ATOM 633 O O . SER A 1 78 ? -13.684 10.582 9.966 1.00 84.56 78 SER A O 1
ATOM 635 N N . CYS A 1 79 ? -13.972 8.976 8.410 1.00 85.25 79 CYS A N 1
ATOM 636 C CA . CYS A 1 79 ? -13.286 9.638 7.295 1.00 85.25 79 CYS A CA 1
ATOM 637 C C . CYS A 1 79 ? -11.814 9.946 7.599 1.00 85.25 79 CYS A C 1
ATOM 639 O O . CYS A 1 79 ? -11.261 10.922 7.093 1.00 85.25 79 CYS A O 1
ATOM 641 N N . LYS A 1 80 ? -11.179 9.125 8.438 1.00 86.06 80 LYS A N 1
ATOM 642 C CA . LYS A 1 80 ? -9.791 9.310 8.849 1.00 86.06 80 LYS A CA 1
ATOM 643 C C . LYS A 1 80 ? -8.866 8.316 8.150 1.00 86.06 80 LYS A C 1
ATOM 645 O O . LYS A 1 80 ? -9.274 7.169 7.939 1.00 86.06 80 LYS A O 1
ATOM 650 N N . PRO A 1 81 ? -7.640 8.724 7.783 1.00 85.94 81 PRO A N 1
ATOM 651 C CA . PRO A 1 81 ? -6.694 7.828 7.137 1.00 85.94 81 PRO A CA 1
ATOM 652 C C . PRO A 1 81 ? -6.202 6.771 8.126 1.00 85.94 81 PRO A C 1
ATOM 654 O O . PRO A 1 81 ? -5.886 7.085 9.268 1.00 85.94 81 PRO A O 1
ATOM 657 N N . VAL A 1 82 ? -6.132 5.519 7.683 1.00 84.56 82 VAL A N 1
ATOM 658 C CA . VAL A 1 82 ? -5.709 4.368 8.502 1.00 84.56 82 VAL A CA 1
ATOM 659 C C . VAL A 1 82 ? -4.535 3.600 7.897 1.00 84.56 82 VAL A C 1
ATOM 661 O O . VAL A 1 82 ? -3.886 2.815 8.579 1.00 84.56 82 VAL A O 1
ATOM 664 N N . PHE A 1 83 ? -4.259 3.814 6.612 1.00 85.31 83 PHE A N 1
ATOM 665 C CA . PHE A 1 83 ? -3.137 3.218 5.896 1.00 85.31 83 PHE A CA 1
ATOM 666 C C . PHE A 1 83 ? -2.780 4.094 4.702 1.00 85.31 83 PHE A C 1
ATOM 668 O O . PHE A 1 83 ? -3.665 4.729 4.124 1.00 85.31 83 PHE A O 1
ATOM 675 N N . PHE A 1 84 ? -1.520 4.100 4.289 1.00 83.94 84 PHE A N 1
ATOM 676 C CA . PHE A 1 84 ? -1.138 4.671 3.008 1.00 83.94 84 PHE A CA 1
ATOM 677 C C . PHE A 1 84 ? -0.046 3.847 2.339 1.00 83.94 84 PHE A C 1
ATOM 679 O O . PHE A 1 84 ? 0.600 3.008 2.957 1.00 83.94 84 PHE A O 1
ATOM 686 N N . VAL A 1 85 ? 0.135 4.084 1.046 1.00 84.44 85 VAL A N 1
ATOM 687 C CA . VAL A 1 85 ? 1.156 3.435 0.236 1.00 84.44 85 VAL A CA 1
ATOM 688 C C . VAL A 1 85 ? 1.763 4.462 -0.704 1.00 84.44 85 VAL A C 1
ATOM 690 O O . VAL A 1 85 ? 1.035 5.154 -1.422 1.00 84.44 85 VAL A O 1
ATOM 693 N N . GLN A 1 86 ? 3.090 4.545 -0.718 1.00 82.19 86 GLN A N 1
ATOM 694 C CA . GLN A 1 86 ? 3.827 5.248 -1.758 1.00 82.19 86 GLN A CA 1
ATOM 695 C C . GLN A 1 86 ? 4.380 4.232 -2.762 1.00 82.19 86 GLN A C 1
ATOM 697 O O . GLN A 1 86 ? 5.057 3.270 -2.397 1.00 82.19 86 GLN A O 1
ATOM 702 N N . VAL A 1 87 ? 4.086 4.434 -4.044 1.00 82.56 87 VAL A N 1
ATOM 703 C CA . VAL A 1 87 ? 4.614 3.615 -5.139 1.00 82.56 87 VAL A CA 1
ATOM 704 C C . VAL A 1 87 ? 5.607 4.445 -5.941 1.00 82.56 87 VAL A C 1
ATOM 706 O O . VAL A 1 87 ? 5.293 5.570 -6.337 1.00 82.56 87 VAL A O 1
ATOM 709 N N . LYS A 1 88 ? 6.791 3.869 -6.168 1.00 80.81 88 LYS A N 1
ATOM 710 C CA . LYS A 1 88 ? 7.893 4.409 -6.976 1.00 80.81 88 LYS A CA 1
ATOM 711 C C . LYS A 1 88 ? 8.251 3.437 -8.104 1.00 80.81 88 LYS A C 1
ATOM 713 O O . LYS A 1 88 ? 7.717 2.330 -8.143 1.00 80.81 88 LYS A O 1
ATOM 718 N N . TRP A 1 89 ? 9.122 3.851 -9.024 1.00 77.56 89 TRP A N 1
ATOM 719 C CA . TRP A 1 89 ? 9.589 2.976 -10.101 1.00 77.56 89 TRP A CA 1
ATOM 720 C C . TRP A 1 89 ? 10.433 1.825 -9.558 1.00 77.56 89 TRP A C 1
ATOM 722 O O . TRP A 1 89 ? 11.218 2.003 -8.629 1.00 77.56 89 TRP A O 1
ATOM 732 N N . ASP A 1 90 ? 10.382 0.673 -10.230 1.00 74.00 90 ASP A N 1
ATOM 733 C CA . ASP A 1 90 ? 11.274 -0.455 -9.930 1.00 74.00 90 ASP A CA 1
ATOM 734 C C . ASP A 1 90 ? 12.765 -0.049 -9.995 1.00 74.00 90 ASP A C 1
ATOM 736 O O . ASP A 1 90 ? 13.585 -0.564 -9.237 1.00 74.00 90 ASP A O 1
ATOM 740 N N . SER A 1 91 ? 13.132 0.927 -10.840 1.00 72.62 91 SER A N 1
ATOM 741 C CA . SER A 1 91 ? 14.505 1.451 -10.926 1.00 72.62 91 SER A CA 1
ATOM 742 C C . SER A 1 91 ? 14.990 2.158 -9.656 1.00 72.62 91 SER A C 1
ATOM 744 O O . SER A 1 91 ? 16.199 2.281 -9.454 1.00 72.62 91 SER A O 1
ATOM 746 N N . ASP A 1 92 ? 14.074 2.616 -8.801 1.00 71.25 92 ASP A N 1
ATOM 747 C CA . ASP A 1 92 ? 14.413 3.288 -7.544 1.00 71.25 92 ASP A CA 1
ATOM 748 C C . ASP A 1 92 ? 14.822 2.301 -6.452 1.00 71.25 92 ASP A C 1
ATOM 750 O O . ASP A 1 92 ? 15.530 2.676 -5.514 1.00 71.25 92 ASP A O 1
ATOM 754 N N . VAL A 1 93 ? 14.445 1.026 -6.596 1.00 71.38 93 VAL A N 1
ATOM 755 C CA . VAL A 1 93 ? 14.743 -0.025 -5.618 1.00 71.38 93 VAL A CA 1
ATOM 756 C C . VAL A 1 93 ? 16.247 -0.229 -5.469 1.00 71.38 93 VAL A C 1
ATOM 758 O O . VAL A 1 93 ? 16.727 -0.415 -4.354 1.00 71.38 93 VAL A O 1
ATOM 761 N N . ASP A 1 94 ? 17.027 -0.113 -6.544 1.00 74.12 94 ASP A N 1
ATOM 762 C CA . ASP A 1 94 ? 18.478 -0.332 -6.493 1.00 74.12 94 ASP A CA 1
ATOM 763 C C . ASP A 1 94 ? 19.276 0.927 -6.098 1.00 74.12 94 ASP A C 1
ATOM 765 O O . ASP A 1 94 ? 20.448 0.833 -5.719 1.00 74.12 94 ASP A O 1
ATOM 769 N N . ASN A 1 95 ? 18.651 2.110 -6.083 1.00 76.94 95 ASN A N 1
ATOM 770 C CA . ASN A 1 95 ? 19.317 3.380 -5.795 1.00 76.94 95 ASN A CA 1
ATOM 771 C C . ASN A 1 95 ? 19.133 3.818 -4.332 1.00 76.94 95 ASN A C 1
ATOM 773 O O . ASN A 1 95 ? 18.065 4.259 -3.918 1.00 76.94 95 ASN A O 1
ATOM 777 N N . ALA A 1 96 ? 20.215 3.788 -3.547 1.00 74.81 96 ALA A N 1
ATOM 778 C CA . ALA A 1 96 ? 20.187 4.182 -2.135 1.00 74.81 96 ALA A CA 1
ATOM 779 C C . ALA A 1 96 ? 19.686 5.616 -1.886 1.00 74.81 96 ALA A C 1
ATOM 781 O O . ALA A 1 96 ? 19.015 5.853 -0.884 1.00 74.81 96 ALA A O 1
ATOM 782 N N . MET A 1 97 ? 19.982 6.557 -2.787 1.00 74.88 97 MET A N 1
ATOM 783 C CA . MET A 1 97 ? 19.495 7.932 -2.682 1.00 74.88 97 MET A CA 1
ATOM 784 C C . MET A 1 97 ? 17.990 8.005 -2.958 1.00 74.88 97 MET A C 1
ATOM 786 O O . MET A 1 97 ? 17.278 8.662 -2.204 1.00 74.88 97 MET A O 1
ATOM 790 N N . SER A 1 98 ? 17.498 7.302 -3.984 1.00 73.12 98 SER A N 1
ATOM 791 C CA . SER A 1 98 ? 16.059 7.240 -4.287 1.00 73.12 98 SER A CA 1
ATOM 792 C C . SER A 1 98 ? 15.273 6.649 -3.117 1.00 73.12 98 SER A C 1
ATOM 794 O O . SER A 1 98 ? 14.244 7.198 -2.728 1.00 73.12 98 SER A O 1
ATOM 796 N N . ARG A 1 99 ? 15.802 5.589 -2.491 1.00 75.31 99 ARG A N 1
ATOM 797 C CA . ARG A 1 99 ? 15.203 4.980 -1.295 1.00 75.31 99 ARG A CA 1
ATOM 798 C C . ARG A 1 99 ? 15.172 5.930 -0.103 1.00 75.31 99 ARG A C 1
ATOM 800 O O . ARG A 1 99 ? 14.139 6.056 0.538 1.00 75.31 99 ARG A O 1
ATOM 807 N N . HIS A 1 100 ? 16.272 6.637 0.164 1.00 74.38 100 HIS A N 1
ATOM 808 C CA . HIS A 1 100 ? 16.312 7.636 1.234 1.00 74.38 100 HIS A CA 1
ATOM 809 C C . HIS A 1 100 ? 15.313 8.781 0.996 1.00 74.38 100 HIS A C 1
ATOM 811 O O . HIS A 1 100 ? 14.651 9.232 1.926 1.00 74.38 100 HIS A O 1
ATOM 817 N N . ARG A 1 101 ? 15.163 9.235 -0.255 1.00 77.00 101 ARG A N 1
ATOM 818 C CA . ARG A 1 101 ? 14.162 10.250 -0.617 1.00 77.00 101 ARG A CA 1
ATOM 819 C C . ARG A 1 101 ? 12.734 9.750 -0.445 1.00 77.00 101 ARG A C 1
ATOM 821 O O . ARG A 1 101 ? 11.908 10.502 0.053 1.00 77.00 101 ARG A O 1
ATOM 828 N N . ALA A 1 102 ? 12.446 8.517 -0.856 1.00 76.12 102 ALA A N 1
ATOM 829 C CA . ALA A 1 102 ? 11.124 7.915 -0.696 1.00 76.12 102 ALA A CA 1
ATOM 830 C C . ALA A 1 102 ? 10.726 7.833 0.783 1.00 76.12 102 ALA A C 1
ATOM 832 O O . ALA A 1 102 ? 9.666 8.310 1.172 1.00 76.12 102 ALA A O 1
ATOM 833 N N . ASP A 1 103 ? 11.648 7.348 1.610 1.00 75.31 103 ASP A N 1
ATOM 834 C CA . ASP A 1 103 ? 11.492 7.278 3.058 1.00 75.31 103 ASP A CA 1
ATOM 835 C C . ASP A 1 103 ? 11.205 8.668 3.663 1.00 75.31 103 ASP A C 1
ATOM 837 O O . ASP A 1 103 ? 10.216 8.842 4.370 1.00 75.31 103 ASP A O 1
ATOM 841 N N . ASN A 1 104 ? 11.977 9.703 3.304 1.00 77.12 104 ASN A N 1
ATOM 842 C CA . ASN A 1 104 ? 11.702 11.076 3.752 1.00 77.12 104 ASN A CA 1
ATOM 843 C C . ASN A 1 104 ? 10.340 11.604 3.270 1.00 77.12 104 ASN A C 1
ATOM 845 O O . ASN A 1 104 ? 9.615 12.202 4.056 1.00 77.12 104 ASN A O 1
ATOM 849 N N . GLN A 1 105 ? 9.960 11.353 2.014 1.00 77.12 105 GLN A N 1
ATOM 850 C CA . GLN A 1 105 ? 8.664 11.782 1.475 1.00 77.12 105 GLN A CA 1
ATOM 851 C C . GLN A 1 105 ? 7.495 11.124 2.210 1.00 77.12 105 GLN A C 1
ATOM 853 O O . GLN A 1 105 ? 6.485 11.779 2.467 1.00 77.12 105 GLN A O 1
ATOM 858 N N . VAL A 1 106 ? 7.633 9.847 2.570 1.00 75.44 106 VAL A N 1
ATOM 859 C CA . VAL A 1 106 ? 6.661 9.149 3.408 1.00 75.44 106 VAL A CA 1
ATOM 860 C C . VAL A 1 106 ? 6.582 9.784 4.794 1.00 75.44 106 VAL A C 1
ATOM 862 O O . VAL A 1 106 ? 5.473 10.013 5.270 1.00 75.44 106 VAL A O 1
ATOM 865 N N . ARG A 1 107 ? 7.715 10.112 5.434 1.00 76.50 107 ARG A N 1
ATOM 866 C CA . ARG A 1 107 ? 7.715 10.772 6.755 1.00 76.50 107 ARG A CA 1
ATOM 867 C C . ARG A 1 107 ? 7.070 12.152 6.714 1.00 76.50 107 ARG A C 1
ATOM 869 O O . ARG A 1 107 ? 6.253 12.467 7.569 1.00 76.50 107 ARG A O 1
ATOM 876 N N . ASP A 1 108 ? 7.376 12.943 5.694 1.00 77.19 108 ASP A N 1
ATOM 877 C CA . ASP A 1 108 ? 6.787 14.272 5.535 1.00 77.19 108 ASP A CA 1
ATOM 878 C C . ASP A 1 108 ? 5.266 14.177 5.342 1.00 77.19 108 ASP A C 1
ATOM 880 O O . ASP A 1 108 ? 4.494 14.945 5.917 1.00 77.19 108 ASP A O 1
ATOM 884 N N . GLN A 1 109 ? 4.812 13.201 4.553 1.00 76.25 109 GLN A N 1
ATOM 885 C CA . GLN A 1 109 ? 3.389 12.958 4.340 1.00 76.25 109 GLN A CA 1
ATOM 886 C C . GLN A 1 109 ? 2.715 12.393 5.600 1.00 76.25 109 GLN A C 1
ATOM 888 O O . GLN A 1 109 ? 1.568 12.736 5.891 1.00 76.25 109 GLN A O 1
ATOM 893 N N . TYR A 1 110 ? 3.433 11.566 6.364 1.00 74.50 110 TYR A N 1
ATOM 894 C CA . TYR A 1 110 ? 3.010 11.062 7.665 1.00 74.50 110 TYR A CA 1
ATOM 895 C C . TYR A 1 110 ? 2.756 12.208 8.640 1.00 74.50 110 TYR A C 1
ATOM 897 O O . TYR A 1 110 ? 1.674 12.262 9.213 1.00 74.50 110 TYR A O 1
ATOM 905 N N . ASP A 1 111 ? 3.689 13.153 8.769 1.00 75.38 111 ASP A N 1
ATOM 906 C CA . ASP A 1 111 ? 3.551 14.302 9.669 1.00 75.38 111 ASP A CA 1
ATOM 907 C C . ASP A 1 111 ? 2.319 15.153 9.328 1.00 75.38 111 ASP A C 1
ATOM 909 O O . ASP A 1 111 ? 1.615 15.613 10.226 1.00 75.38 111 ASP A O 1
ATOM 913 N N . ILE A 1 112 ? 2.000 15.300 8.036 1.00 75.38 112 ILE A N 1
ATOM 914 C CA . ILE A 1 112 ? 0.788 15.995 7.576 1.00 75.38 112 ILE A CA 1
ATOM 915 C C . ILE A 1 112 ? -0.481 15.213 7.945 1.00 75.38 112 ILE A C 1
ATOM 917 O O . ILE A 1 112 ? -1.487 15.807 8.322 1.00 75.38 112 ILE A O 1
ATOM 921 N N . MET A 1 113 ? -0.461 13.885 7.816 1.00 74.44 113 MET A N 1
ATOM 922 C CA . MET A 1 113 ? -1.634 13.033 8.050 1.00 74.44 113 MET A CA 1
ATOM 923 C C . MET A 1 113 ? -1.819 12.642 9.523 1.00 74.44 113 MET A C 1
ATOM 925 O O . MET A 1 113 ? -2.902 12.184 9.893 1.00 74.44 113 MET A O 1
ATOM 929 N N . LEU A 1 114 ? -0.795 12.812 10.364 1.00 72.00 114 LEU A N 1
ATOM 930 C CA . LEU A 1 114 ? -0.780 12.387 11.763 1.00 72.00 114 LEU A CA 1
ATOM 931 C C . LEU A 1 114 ? -1.880 13.058 12.586 1.00 72.00 114 LEU A C 1
ATOM 933 O O . LEU A 1 114 ? -2.510 12.391 13.403 1.00 72.00 114 LEU A O 1
ATOM 937 N N . GLU A 1 115 ? -2.125 14.353 12.367 1.00 70.00 115 GLU A N 1
ATOM 938 C CA . GLU A 1 115 ? -3.161 15.098 13.098 1.00 70.00 115 GLU A CA 1
ATOM 939 C C . GLU A 1 115 ? -4.553 14.465 12.924 1.00 70.00 115 GLU A C 1
ATOM 941 O O . GLU A 1 115 ? -5.371 14.474 13.849 1.00 70.00 115 GLU A O 1
ATOM 946 N N . ASP A 1 116 ? -4.790 13.846 11.765 1.00 70.44 116 ASP A N 1
ATOM 947 C CA . ASP A 1 116 ? -6.061 13.229 11.404 1.00 70.44 116 ASP A CA 1
ATOM 948 C C . ASP A 1 116 ? -6.077 11.701 11.577 1.00 70.44 116 ASP A C 1
ATOM 950 O O . ASP A 1 116 ? -7.161 11.112 11.650 1.00 70.44 116 ASP A O 1
ATOM 954 N N . CYS A 1 117 ? -4.916 11.045 11.688 1.00 69.19 117 CYS A N 1
ATOM 955 C CA . CYS A 1 117 ? -4.804 9.591 11.815 1.00 69.19 117 CYS A CA 1
ATOM 956 C C . CYS A 1 1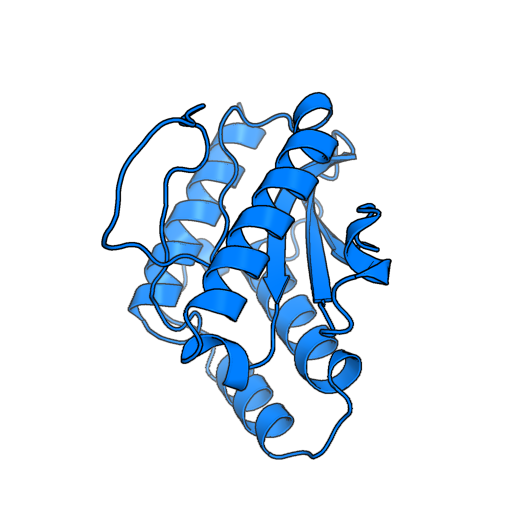17 ? -5.356 9.113 13.175 1.00 69.19 117 CYS A C 1
ATOM 958 O O . CYS A 1 117 ? -4.890 9.549 14.229 1.00 69.19 117 CYS A O 1
ATOM 960 N N . PRO A 1 118 ? -6.352 8.205 13.210 1.00 64.75 118 PRO A N 1
ATOM 961 C CA . PRO A 1 118 ? -6.930 7.715 14.456 1.00 64.75 118 PRO A CA 1
ATOM 962 C C . PRO A 1 118 ? -6.071 6.619 15.094 1.00 64.75 118 PRO A C 1
ATOM 964 O O . PRO A 1 118 ? -6.316 6.241 16.238 1.00 64.75 118 PRO A O 1
ATOM 967 N N . LEU A 1 119 ? -5.103 6.081 14.350 1.00 62.66 119 LEU A N 1
ATOM 968 C CA . LEU A 1 119 ? -4.247 5.003 14.800 1.00 62.66 119 LEU A CA 1
ATOM 969 C C . LEU A 1 119 ? -2.973 5.588 15.417 1.00 62.66 119 LEU A C 1
ATOM 971 O O . LEU A 1 119 ? -2.333 6.439 14.802 1.00 62.66 119 LEU A O 1
ATOM 975 N N . PRO A 1 120 ? -2.532 5.089 16.584 1.00 51.59 120 PRO A N 1
ATOM 976 C CA . PRO A 1 120 ? -1.244 5.471 17.163 1.00 51.59 120 PRO A CA 1
ATOM 977 C C . PRO A 1 120 ? -0.043 4.941 16.353 1.00 51.59 120 PRO A C 1
ATOM 979 O O . PRO A 1 120 ? 1.103 5.176 16.733 1.00 51.59 120 PRO A O 1
ATOM 982 N N . ARG A 1 121 ? -0.301 4.188 15.272 1.00 61.16 121 ARG A N 1
ATOM 983 C CA . ARG A 1 121 ? 0.670 3.501 14.419 1.00 61.16 121 ARG A CA 1
ATOM 984 C C . ARG A 1 121 ? 0.206 3.561 12.962 1.00 61.16 121 ARG A C 1
ATOM 986 O O . ARG A 1 121 ? -0.951 3.256 12.683 1.00 61.16 121 ARG A O 1
ATOM 993 N N . LEU A 1 122 ? 1.110 3.898 12.045 1.00 52.25 122 LEU A N 1
ATOM 994 C CA . LEU A 1 122 ? 0.860 3.876 10.603 1.00 52.25 122 LEU A CA 1
ATOM 995 C C . LEU A 1 122 ? 1.944 3.047 9.920 1.00 52.25 122 LEU A C 1
ATOM 997 O O . LEU A 1 122 ? 3.120 3.134 10.268 1.00 52.25 122 LEU A O 1
ATOM 1001 N N . TRP A 1 123 ? 1.515 2.198 8.996 1.00 55.94 123 TRP A N 1
ATOM 1002 C CA . TRP A 1 123 ? 2.353 1.215 8.325 1.00 55.94 123 TRP A CA 1
ATOM 1003 C C . TRP A 1 123 ? 2.697 1.708 6.916 1.00 55.94 123 TRP A C 1
ATOM 1005 O O . TRP A 1 123 ? 1.784 2.088 6.186 1.00 55.94 123 TRP A O 1
ATOM 1015 N N . ASP A 1 124 ? 3.975 1.657 6.529 1.00 54.09 124 ASP A N 1
ATOM 1016 C CA . ASP A 1 124 ? 4.441 1.965 5.170 1.00 54.09 124 ASP A CA 1
ATOM 1017 C C . ASP A 1 124 ? 5.257 0.792 4.595 1.00 54.09 124 ASP A C 1
ATOM 1019 O O . ASP A 1 124 ? 6.157 0.289 5.270 1.00 54.09 124 ASP A O 1
ATOM 1023 N N . PRO A 1 125 ? 4.962 0.311 3.375 1.00 53.59 125 PRO A N 1
ATOM 1024 C CA . PRO A 1 125 ? 5.678 -0.817 2.786 1.00 53.59 125 PRO A CA 1
ATOM 1025 C C . PRO A 1 125 ? 6.974 -0.473 2.021 1.00 53.59 125 PRO A C 1
ATOM 1027 O O . PRO A 1 125 ? 7.448 -1.334 1.281 1.00 53.59 125 PRO A O 1
ATOM 1030 N N . GLN A 1 126 ? 7.590 0.706 2.177 1.00 48.66 126 GLN A N 1
ATOM 1031 C CA . GLN A 1 126 ? 8.940 0.967 1.647 1.00 48.66 126 GLN A CA 1
ATOM 1032 C C . GLN A 1 126 ? 9.954 1.204 2.769 1.00 48.66 126 GLN A C 1
ATOM 1034 O O . GLN A 1 126 ? 9.787 2.113 3.569 1.00 48.66 126 GLN A O 1
ATOM 1039 N N . ALA A 1 127 ? 11.057 0.442 2.815 1.00 49.66 127 ALA A N 1
ATOM 1040 C CA . ALA A 1 127 ? 12.181 0.816 3.681 1.00 49.66 127 ALA A CA 1
ATOM 1041 C C . ALA A 1 127 ? 13.527 0.172 3.337 1.00 49.66 127 ALA A C 1
ATOM 1043 O O . ALA A 1 127 ? 13.586 -0.988 2.928 1.00 49.66 127 ALA A O 1
ATOM 1044 N N . VAL A 1 128 ? 14.615 0.905 3.622 1.00 36.56 128 VAL A N 1
ATOM 1045 C CA . VAL A 1 128 ? 16.001 0.399 3.680 1.00 36.56 128 VAL A CA 1
ATOM 1046 C C . VAL A 1 128 ? 16.843 1.168 4.712 1.00 36.56 128 VAL A C 1
ATOM 1048 O O . VAL A 1 128 ? 16.896 2.394 4.612 1.00 36.56 128 VAL A O 1
ATOM 1051 N N . PRO A 1 129 ? 17.637 0.476 5.568 1.00 43.62 129 PRO A N 1
ATOM 1052 C CA . PRO A 1 129 ? 18.802 1.107 6.197 1.00 43.62 129 PRO A CA 1
ATOM 1053 C C . PRO A 1 129 ? 20.102 0.264 6.221 1.00 43.62 129 PRO A C 1
ATOM 1055 O O . PRO A 1 129 ? 20.088 -0.965 6.256 1.00 43.62 129 PRO A O 1
ATOM 1058 N N . HIS A 1 130 ? 21.214 1.016 6.293 1.00 34.09 130 HIS A N 1
ATOM 1059 C CA . HIS A 1 130 ? 22.566 0.823 6.882 1.00 34.09 130 HIS A CA 1
ATOM 1060 C C . HIS A 1 130 ? 23.660 1.289 5.897 1.00 34.09 130 HIS A C 1
ATOM 1062 O O . HIS A 1 130 ? 23.710 0.819 4.768 1.00 34.09 130 HIS A O 1
ATOM 1068 N N . SER A 1 131 ? 24.574 2.214 6.218 1.00 39.75 131 SER A N 1
ATOM 1069 C CA . SER A 1 131 ? 25.156 2.607 7.512 1.00 39.75 131 SER A CA 1
ATOM 1070 C C . SER A 1 131 ? 25.573 4.092 7.538 1.00 39.75 131 SER A C 1
ATOM 1072 O O . SER A 1 131 ? 26.269 4.524 6.616 1.00 39.75 131 SER A O 1
ATOM 1074 N N . GLY A 1 132 ? 25.268 4.826 8.620 1.00 33.19 132 GLY A N 1
ATOM 1075 C CA . GLY A 1 132 ? 25.963 6.082 8.945 1.00 33.19 132 GLY A CA 1
ATOM 1076 C C . GLY A 1 132 ? 25.180 7.145 9.738 1.00 33.19 132 GLY A C 1
ATOM 1077 O O . GLY A 1 132 ? 24.732 8.084 9.104 1.00 33.19 132 GLY A O 1
ATOM 1078 N N . TRP A 1 133 ? 25.059 6.965 11.068 1.00 38.84 133 TRP A N 1
ATOM 1079 C CA . TRP A 1 133 ? 24.941 7.930 12.202 1.00 38.84 133 TRP A CA 1
ATOM 1080 C C . TRP A 1 133 ? 24.397 9.353 11.947 1.00 38.84 133 TRP A C 1
ATOM 1082 O O . TRP A 1 133 ? 24.862 10.031 11.043 1.00 38.84 133 TRP A O 1
ATOM 1092 N N . GLU A 1 134 ? 23.589 10.004 12.781 1.00 45.94 134 GLU A N 1
ATOM 1093 C CA . GLU A 1 134 ? 22.807 9.780 14.012 1.00 45.94 134 GLU A CA 1
ATOM 1094 C C . GLU A 1 134 ? 22.063 11.131 14.217 1.00 45.94 134 GLU A C 1
ATOM 1096 O O . GLU A 1 134 ? 22.499 12.141 13.666 1.00 45.94 134 GLU A O 1
ATOM 1101 N N . ASP A 1 135 ? 20.985 11.152 15.006 1.00 38.66 135 ASP A N 1
ATOM 1102 C CA . ASP A 1 135 ? 20.075 12.290 15.278 1.00 38.66 135 ASP A CA 1
ATOM 1103 C C . ASP A 1 135 ? 18.936 12.480 14.271 1.00 38.66 135 ASP A C 1
ATOM 1105 O O . ASP A 1 135 ? 19.006 13.358 13.433 1.00 38.66 135 ASP A O 1
ATOM 1109 N N . PHE A 1 136 ? 17.868 11.680 14.383 1.00 34.00 136 PHE A N 1
ATOM 1110 C CA . PHE A 1 136 ? 16.463 12.134 14.404 1.00 34.00 136 PHE A CA 1
ATOM 1111 C C . PHE A 1 136 ? 15.575 10.919 14.739 1.00 34.00 136 PHE A C 1
ATOM 1113 O O . PHE A 1 136 ? 15.463 9.977 13.964 1.00 34.00 136 PHE A O 1
ATOM 1120 N N . THR A 1 137 ? 14.943 10.925 15.914 1.00 37.34 137 THR A N 1
ATOM 1121 C CA . THR A 1 137 ? 13.738 10.118 16.185 1.00 37.34 137 THR A CA 1
ATOM 1122 C C . THR A 1 137 ? 12.615 11.091 16.539 1.00 37.34 137 THR A C 1
ATOM 1124 O O . THR A 1 137 ? 12.858 12.070 17.249 1.00 37.34 137 THR A O 1
ATOM 1127 N N . PRO A 1 138 ? 11.408 10.871 15.993 1.00 40.41 138 PRO A N 1
ATOM 1128 C CA . PRO A 1 138 ? 10.419 10.097 16.742 1.00 40.41 138 PRO A CA 1
ATOM 1129 C C . PRO A 1 138 ? 10.135 8.725 16.115 1.00 40.41 138 PRO A C 1
ATOM 1131 O O . PRO A 1 138 ? 9.825 8.588 14.937 1.00 40.41 138 PRO A O 1
ATOM 1134 N N . THR A 1 139 ? 10.201 7.702 16.960 1.00 44.25 139 THR A N 1
ATOM 1135 C CA . THR A 1 139 ? 9.982 6.271 16.707 1.00 44.25 139 THR A CA 1
ATOM 1136 C C . THR A 1 139 ? 8.499 5.894 16.535 1.00 44.25 139 THR A C 1
ATOM 1138 O O . THR A 1 139 ? 7.968 5.142 17.349 1.00 44.25 139 THR A O 1
ATOM 1141 N N . HIS A 1 140 ? 7.809 6.402 15.509 1.00 44.25 140 HIS A N 1
ATOM 1142 C CA . HIS A 1 140 ? 6.423 5.972 15.207 1.00 44.25 140 HIS A CA 1
ATOM 1143 C C . HIS A 1 140 ? 6.267 5.170 13.905 1.00 44.25 140 HIS A C 1
ATOM 1145 O O . HIS A 1 140 ? 5.219 4.566 13.690 1.00 44.25 140 HIS A O 1
ATOM 1151 N N . LEU A 1 141 ? 7.314 5.096 13.080 1.00 46.97 141 LEU A N 1
ATOM 1152 C CA . LEU A 1 141 ? 7.363 4.249 11.887 1.00 46.97 141 LEU A CA 1
ATOM 1153 C C . LEU A 1 141 ? 8.102 2.950 12.235 1.00 46.97 141 LEU A C 1
ATOM 1155 O O . LEU A 1 141 ? 9.314 2.844 12.071 1.00 46.97 141 LEU A O 1
ATOM 1159 N N . GLU A 1 142 ? 7.386 1.975 12.794 1.00 45.47 142 GLU A N 1
ATOM 1160 C CA . GLU A 1 142 ? 7.904 0.611 12.936 1.00 45.47 142 GLU A CA 1
ATOM 1161 C C . GLU A 1 142 ? 7.460 -0.226 11.741 1.00 45.47 142 GLU A C 1
ATOM 1163 O O . GLU A 1 142 ? 6.286 -0.568 11.611 1.00 45.47 142 GLU A O 1
ATOM 1168 N N . GLY A 1 143 ? 8.415 -0.628 10.909 1.00 49.97 143 GLY A N 1
ATOM 1169 C CA . GLY A 1 143 ? 8.193 -1.697 9.947 1.00 49.97 143 GLY A CA 1
ATOM 1170 C C . GLY A 1 143 ? 8.875 -1.424 8.633 1.00 49.97 143 GLY A C 1
ATOM 1171 O O . GLY A 1 143 ? 8.229 -1.044 7.670 1.00 49.97 143 GLY A O 1
ATOM 1172 N N . GLU A 1 144 ? 10.174 -1.683 8.583 1.00 53.75 144 GLU A N 1
ATOM 1173 C CA . GLU A 1 144 ? 10.900 -1.646 7.331 1.00 53.75 144 GLU A CA 1
ATOM 1174 C C . GLU A 1 144 ? 10.548 -2.862 6.467 1.00 53.75 144 GLU A C 1
ATOM 1176 O O . GLU A 1 144 ? 10.779 -4.001 6.881 1.00 53.75 144 GLU A O 1
ATOM 1181 N N . TRP A 1 145 ? 9.961 -2.655 5.285 1.00 58.00 145 TRP A N 1
ATOM 1182 C CA . TRP A 1 145 ? 9.630 -3.748 4.367 1.00 58.00 145 TRP A CA 1
ATOM 1183 C C . TRP A 1 145 ? 10.606 -3.741 3.199 1.00 58.00 145 TRP A C 1
ATOM 1185 O O . TRP A 1 145 ? 10.386 -3.098 2.179 1.00 58.00 145 TRP A O 1
ATOM 1195 N N . ASN A 1 146 ? 11.684 -4.511 3.324 1.00 60.41 146 ASN A N 1
ATOM 1196 C CA . ASN A 1 146 ? 12.524 -4.866 2.182 1.00 60.41 146 ASN A CA 1
ATOM 1197 C C . ASN A 1 146 ? 12.012 -6.173 1.560 1.00 60.41 146 ASN A C 1
ATOM 1199 O O . ASN A 1 146 ? 12.669 -7.215 1.605 1.00 60.41 146 ASN A O 1
ATOM 1203 N N . THR A 1 147 ? 10.758 -6.177 1.119 1.00 67.88 147 THR A N 1
ATOM 1204 C CA . THR A 1 147 ? 10.076 -7.386 0.652 1.00 67.88 147 THR A CA 1
ATOM 1205 C C . THR A 1 147 ? 9.204 -7.049 -0.541 1.00 67.88 147 THR A C 1
ATOM 1207 O O . THR A 1 147 ? 8.442 -6.089 -0.505 1.00 67.88 147 THR A O 1
ATOM 1210 N N . ASP A 1 148 ? 9.291 -7.867 -1.591 1.00 80.06 148 ASP A N 1
ATOM 1211 C CA . ASP A 1 148 ? 8.356 -7.790 -2.710 1.00 80.06 148 ASP A CA 1
ATOM 1212 C C . ASP A 1 148 ? 6.934 -8.030 -2.188 1.00 80.06 148 ASP A C 1
ATOM 1214 O O . ASP A 1 148 ? 6.633 -9.104 -1.658 1.00 80.06 148 ASP A O 1
ATOM 1218 N N . ILE A 1 149 ? 6.062 -7.034 -2.344 1.00 84.19 149 ILE A N 1
ATOM 1219 C CA . ILE A 1 149 ? 4.670 -7.081 -1.890 1.00 84.19 149 ILE A CA 1
ATOM 1220 C C . ILE A 1 149 ? 3.915 -8.284 -2.470 1.00 84.19 149 ILE A C 1
ATOM 1222 O O . ILE A 1 149 ? 3.038 -8.828 -1.804 1.00 84.19 149 ILE A O 1
ATOM 1226 N N . LEU A 1 150 ? 4.287 -8.748 -3.670 1.00 87.25 150 LEU A N 1
ATOM 1227 C CA . LEU A 1 150 ? 3.667 -9.893 -4.343 1.00 87.25 150 LEU A CA 1
ATOM 1228 C C . LEU A 1 150 ? 4.260 -11.246 -3.927 1.00 87.25 150 LEU A C 1
ATOM 1230 O O . LEU A 1 150 ? 3.737 -12.292 -4.316 1.00 87.25 150 LEU A O 1
ATOM 1234 N N . SER A 1 151 ? 5.329 -11.257 -3.132 1.00 88.81 151 SER A N 1
ATOM 1235 C CA . SER A 1 151 ? 5.865 -12.488 -2.551 1.00 88.81 151 SER A CA 1
ATOM 1236 C C . SER A 1 151 ? 4.963 -13.019 -1.431 1.00 88.81 151 SER A C 1
ATOM 1238 O O . SER A 1 151 ? 4.128 -12.295 -0.885 1.00 88.81 151 SER A O 1
ATOM 1240 N N . GLN A 1 152 ? 5.168 -14.279 -1.029 1.00 89.94 152 GLN A N 1
ATOM 1241 C CA . GLN A 1 152 ? 4.472 -14.844 0.133 1.00 89.94 152 GLN A CA 1
ATOM 1242 C C . GLN A 1 152 ? 4.786 -14.063 1.419 1.00 89.94 152 GLN A C 1
ATOM 1244 O O . GLN A 1 152 ? 3.898 -13.814 2.224 1.00 89.94 152 GLN A O 1
ATOM 1249 N N . GLN A 1 153 ? 6.033 -13.616 1.587 1.00 88.62 153 GLN A N 1
ATOM 1250 C CA . GLN A 1 153 ? 6.417 -12.794 2.732 1.00 88.62 153 GLN A CA 1
ATOM 1251 C C . GLN A 1 153 ? 5.680 -11.443 2.719 1.00 88.62 153 GLN A C 1
ATOM 1253 O O . GLN A 1 153 ? 5.214 -10.989 3.761 1.00 88.62 153 GLN A O 1
ATOM 1258 N N . GLY A 1 154 ? 5.532 -10.826 1.541 1.00 88.62 154 GLY A N 1
ATOM 1259 C CA . GLY A 1 154 ? 4.762 -9.593 1.364 1.00 88.62 154 GLY A CA 1
ATOM 1260 C C . GLY A 1 154 ? 3.275 -9.786 1.665 1.00 88.62 154 GLY A C 1
ATOM 1261 O O . GLY A 1 154 ? 2.666 -8.950 2.330 1.00 88.62 154 GLY A O 1
ATOM 1262 N N . PHE A 1 155 ? 2.709 -10.925 1.255 1.00 91.00 155 PHE A N 1
ATOM 1263 C CA . PHE A 1 155 ? 1.344 -11.324 1.595 1.00 91.00 155 PHE A CA 1
ATOM 1264 C C . PHE A 1 155 ? 1.129 -11.434 3.106 1.00 91.00 155 PHE A C 1
ATOM 1266 O O . PHE A 1 155 ? 0.225 -10.798 3.650 1.00 91.00 155 PHE A O 1
ATOM 1273 N N . ASP A 1 156 ? 1.977 -12.208 3.786 1.00 90.75 156 ASP A N 1
ATOM 1274 C CA . ASP A 1 156 ? 1.869 -12.438 5.227 1.00 90.75 156 ASP A CA 1
ATOM 1275 C C . ASP A 1 156 ? 1.987 -11.119 6.000 1.00 90.75 156 ASP A C 1
ATOM 1277 O O . ASP A 1 156 ? 1.221 -10.857 6.931 1.00 90.75 156 ASP A O 1
ATOM 1281 N N . LYS A 1 157 ? 2.896 -10.244 5.558 1.00 88.06 157 LYS A N 1
ATOM 1282 C CA . LYS A 1 157 ? 3.110 -8.937 6.170 1.00 88.06 157 LYS A CA 1
ATOM 1283 C C . LYS A 1 157 ? 1.936 -7.974 5.935 1.00 88.06 157 LYS A C 1
ATOM 1285 O O . LYS A 1 157 ? 1.493 -7.312 6.872 1.00 88.06 157 LYS A O 1
ATOM 1290 N N . MET A 1 158 ? 1.361 -7.939 4.732 1.00 89.75 158 MET A N 1
ATOM 1291 C CA . MET A 1 158 ? 0.141 -7.165 4.465 1.00 89.75 158 MET A CA 1
ATOM 1292 C C . MET A 1 158 ? -1.045 -7.669 5.291 1.00 89.75 158 MET A C 1
ATOM 1294 O O . MET A 1 158 ? -1.837 -6.870 5.790 1.00 89.75 158 MET A O 1
ATOM 1298 N N . LYS A 1 159 ? -1.147 -8.984 5.507 1.00 91.06 159 LYS A N 1
ATOM 1299 C CA . LYS A 1 159 ? -2.184 -9.562 6.365 1.00 91.06 159 LYS A CA 1
ATOM 1300 C C . LYS A 1 159 ? -2.038 -9.120 7.819 1.00 91.06 159 LYS A C 1
ATOM 1302 O O . LYS A 1 159 ? -3.041 -8.773 8.439 1.00 91.06 159 LYS A O 1
ATOM 1307 N N . GLU A 1 160 ? -0.813 -9.094 8.346 1.00 89.56 160 GLU A N 1
ATOM 1308 C CA . GLU A 1 160 ? -0.514 -8.570 9.687 1.00 89.56 160 GLU A CA 1
ATOM 1309 C C . GLU A 1 160 ? -1.020 -7.128 9.842 1.00 89.56 160 GLU A C 1
ATOM 1311 O O . GLU A 1 160 ? -1.775 -6.843 10.771 1.00 89.56 160 GLU A O 1
ATOM 1316 N N . VAL A 1 161 ? -0.681 -6.252 8.892 1.00 86.19 161 VAL A N 1
ATOM 1317 C CA . VAL A 1 161 ? -1.068 -4.832 8.913 1.00 86.19 161 VAL A CA 1
ATOM 1318 C C . VAL A 1 161 ? -2.565 -4.624 8.822 1.00 86.19 161 VAL A C 1
ATOM 1320 O O . VAL A 1 161 ? -3.141 -3.907 9.638 1.00 86.19 161 VAL A O 1
ATOM 1323 N N . VAL A 1 162 ? -3.219 -5.260 7.851 1.00 88.81 162 VAL A N 1
ATOM 1324 C CA . VAL A 1 162 ? -4.668 -5.118 7.690 1.00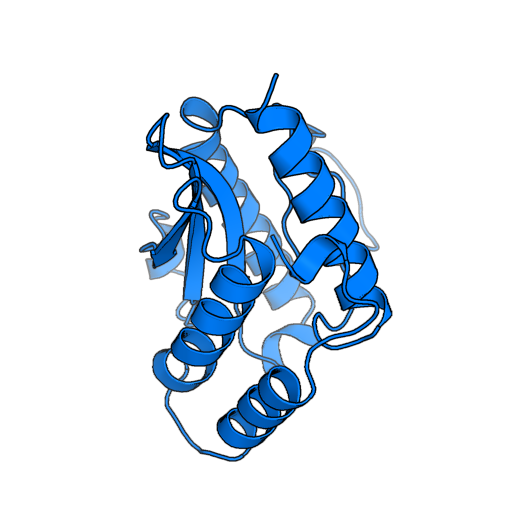 88.81 162 VAL A CA 1
ATOM 1325 C C . VAL A 1 162 ? -5.387 -5.626 8.936 1.00 88.81 162 VAL A C 1
ATOM 1327 O O . VAL A 1 162 ? -6.333 -4.992 9.398 1.00 88.81 162 VAL A O 1
ATOM 1330 N N . ASN A 1 163 ? -4.930 -6.735 9.523 1.00 89.06 163 ASN A N 1
ATOM 1331 C CA . ASN A 1 163 ? -5.511 -7.252 10.755 1.00 89.06 163 ASN A CA 1
ATOM 1332 C C . ASN A 1 163 ? -5.331 -6.276 11.931 1.00 89.06 163 ASN A C 1
ATOM 1334 O O . ASN A 1 163 ? -6.279 -6.052 12.682 1.00 89.06 163 ASN A O 1
ATOM 1338 N N . ASP A 1 164 ? -4.155 -5.666 12.082 1.00 85.88 164 ASP A N 1
ATOM 1339 C CA . ASP A 1 164 ? -3.889 -4.656 13.114 1.00 85.88 164 ASP A CA 1
ATOM 1340 C C . ASP A 1 164 ? -4.803 -3.425 12.969 1.00 85.88 164 ASP A C 1
ATOM 1342 O O . ASP A 1 164 ? -5.466 -3.016 13.927 1.00 85.88 164 ASP A O 1
ATOM 1346 N N . ILE A 1 165 ? -4.943 -2.904 11.744 1.00 86.06 165 ILE A N 1
ATOM 1347 C CA . ILE A 1 165 ? -5.827 -1.771 11.429 1.00 86.06 165 ILE A CA 1
ATOM 1348 C C . ILE A 1 165 ? -7.290 -2.111 11.731 1.00 86.06 165 ILE A C 1
ATOM 1350 O O . ILE A 1 165 ? -7.996 -1.338 12.382 1.00 86.06 165 ILE A O 1
ATOM 1354 N N . VAL A 1 166 ? -7.764 -3.274 11.279 1.00 85.81 166 VAL A N 1
ATOM 1355 C CA . VAL A 1 166 ? -9.156 -3.707 11.478 1.00 85.81 166 VAL A CA 1
ATOM 1356 C C . VAL A 1 166 ? -9.473 -3.887 12.962 1.00 85.81 166 VAL A C 1
ATOM 1358 O O . VAL A 1 166 ? -10.568 -3.538 13.401 1.00 85.81 166 VAL A O 1
ATOM 1361 N N . ASN A 1 167 ? -8.538 -4.418 13.749 1.00 85.19 167 ASN A N 1
ATOM 1362 C CA . ASN A 1 167 ? -8.738 -4.577 15.188 1.00 85.19 167 ASN A CA 1
ATOM 1363 C C . ASN A 1 167 ? -8.689 -3.231 15.924 1.00 85.19 167 ASN A C 1
ATOM 1365 O O . ASN A 1 167 ? -9.469 -3.027 16.851 1.00 85.19 167 ASN A O 1
ATOM 1369 N N . SER A 1 168 ? -7.845 -2.298 15.479 1.00 81.31 168 SER A N 1
ATOM 1370 C CA . SER A 1 168 ? -7.724 -0.967 16.085 1.00 81.31 168 SER A CA 1
ATOM 1371 C C . SER A 1 168 ? -8.895 -0.032 15.767 1.00 81.31 168 SER A C 1
ATOM 1373 O O . SER A 1 168 ? -9.207 0.847 16.560 1.00 81.31 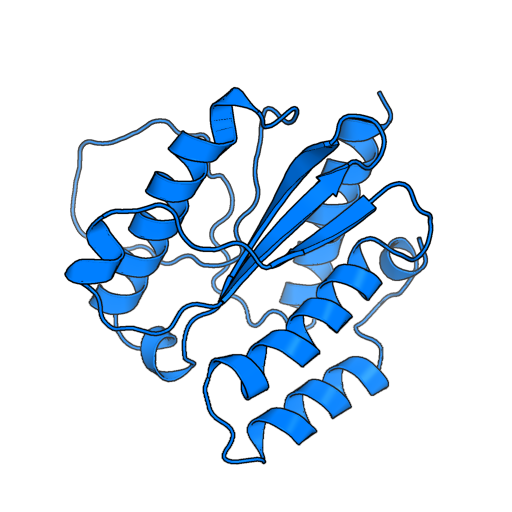168 SER A O 1
ATOM 1375 N N . THR A 1 169 ? -9.561 -0.215 14.626 1.00 76.06 169 THR A N 1
ATOM 1376 C CA . THR A 1 169 ? -10.715 0.607 14.202 1.00 76.06 169 THR A CA 1
ATOM 1377 C C . THR A 1 169 ? -12.064 0.095 14.719 1.00 76.06 169 THR A C 1
ATOM 1379 O O . THR A 1 169 ? -13.058 0.815 14.666 1.00 76.06 169 THR A O 1
ATOM 1382 N N . ARG A 1 170 ? -12.125 -1.148 15.216 1.00 71.62 170 ARG A N 1
ATOM 1383 C CA . ARG A 1 170 ? -13.345 -1.767 15.770 1.00 71.62 170 ARG A CA 1
ATOM 1384 C C . ARG A 1 170 ? -13.494 -1.631 17.290 1.00 71.62 170 ARG A C 1
ATOM 1386 O O . ARG A 1 170 ? -14.528 -2.056 17.809 1.00 71.62 170 ARG A O 1
ATOM 1393 N N . GLY A 1 171 ? -12.473 -1.126 17.984 1.00 55.38 171 GLY A N 1
ATOM 1394 C CA . GLY A 1 171 ? -12.490 -0.856 19.429 1.00 55.38 171 GLY A CA 1
ATOM 1395 C C . GLY A 1 171 ? -13.080 0.507 19.748 1.00 55.38 171 GLY A C 1
ATOM 1396 O O . GLY A 1 171 ? -13.811 0.588 20.760 1.00 55.38 171 GLY A O 1
#